Protein AF-A0A9D9XJD9-F1 (afdb_monomer_lite)

Secondary structure (DSSP, 8-state):
--GGGGG--GGGG-----GGGS-SS--SSGGGSPPPPEETTEE-

Structure (mmCIF, N/CA/C/O backbone):
data_AF-A0A9D9XJD9-F1
#
_entry.id   AF-A0A9D9XJD9-F1
#
loop_
_atom_site.group_PDB
_atom_site.id
_atom_site.type_symbol
_atom_site.label_atom_id
_atom_site.label_alt_id
_atom_site.label_comp_id
_atom_site.label_asym_id
_atom_site.label_entity_id
_atom_site.label_seq_id
_atom_site.pdbx_PDB_ins_code
_atom_site.Cartn_x
_atom_site.Cartn_y
_atom_site.Cartn_z
_atom_site.occupancy
_atom_site.B_iso_or_equiv
_atom_site.auth_seq_id
_atom_site.auth_comp_id
_atom_site.auth_asym_id
_atom_site.auth_atom_id
_atom_site.pdbx_PDB_model_num
ATOM 1 N N . MET A 1 1 ? 0.389 6.330 29.043 1.00 57.19 1 MET A N 1
ATOM 2 C CA . MET A 1 1 ? 0.510 6.124 27.578 1.00 57.19 1 MET A CA 1
ATOM 3 C C . MET A 1 1 ? 1.011 4.712 27.221 1.00 57.19 1 MET A C 1
ATOM 5 O O . MET A 1 1 ? 1.586 4.535 26.159 1.00 57.19 1 MET A O 1
ATOM 9 N N . VAL A 1 2 ? 0.788 3.697 28.072 1.00 57.12 2 VAL A N 1
ATOM 10 C CA . VAL A 1 2 ? 1.232 2.304 27.830 1.00 57.12 2 VAL A CA 1
ATOM 11 C C . VAL A 1 2 ? 0.034 1.344 27.720 1.00 57.12 2 VAL A C 1
ATOM 13 O O . VAL A 1 2 ? 0.140 0.324 27.047 1.00 57.12 2 VAL A O 1
ATOM 16 N N . GLU A 1 3 ? -1.137 1.694 28.276 1.00 60.81 3 GLU A N 1
ATOM 17 C CA . GLU A 1 3 ? -2.386 0.929 28.105 1.00 60.81 3 GLU A CA 1
ATOM 18 C C . GL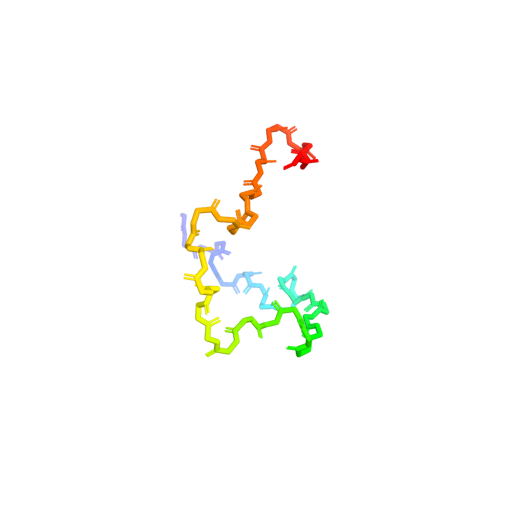U A 1 3 ? -2.783 0.689 26.638 1.00 60.81 3 GLU A C 1
ATOM 20 O O . GLU A 1 3 ? -3.207 -0.411 26.300 1.00 60.81 3 GLU A O 1
ATOM 25 N N . ASN A 1 4 ? -2.642 1.687 25.758 1.00 61.31 4 ASN A N 1
ATOM 26 C CA . ASN A 1 4 ? -3.235 1.628 24.414 1.00 61.31 4 ASN A CA 1
ATOM 27 C C . ASN A 1 4 ? -2.541 0.653 23.457 1.00 61.31 4 ASN A C 1
ATOM 29 O O . ASN A 1 4 ? -3.195 0.131 22.562 1.00 61.31 4 ASN A O 1
ATOM 33 N N . ILE A 1 5 ? -1.253 0.360 23.656 1.00 64.88 5 ILE A N 1
ATOM 34 C CA . ILE A 1 5 ? -0.515 -0.583 22.798 1.00 64.88 5 ILE A CA 1
ATOM 35 C C . ILE A 1 5 ? -1.041 -2.011 22.996 1.00 64.88 5 ILE A C 1
ATOM 37 O O . ILE A 1 5 ? -1.090 -2.787 22.048 1.00 64.88 5 ILE A O 1
ATOM 41 N N . LYS A 1 6 ? -1.509 -2.346 24.208 1.00 71.88 6 LYS A N 1
ATOM 42 C CA . LYS A 1 6 ? -2.054 -3.676 24.527 1.00 71.88 6 LYS A CA 1
ATOM 43 C C . LYS A 1 6 ? -3.373 -3.984 23.807 1.00 71.88 6 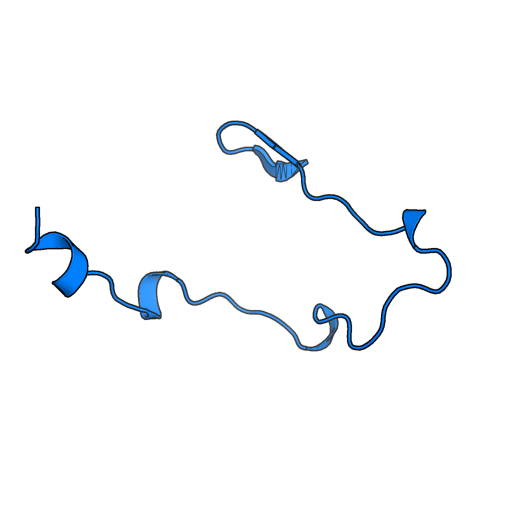LYS A C 1
ATOM 45 O O . LYS A 1 6 ? -3.742 -5.148 23.726 1.00 71.88 6 LYS A O 1
ATOM 50 N N . ASN A 1 7 ? -4.068 -2.960 23.305 1.00 83.00 7 ASN A N 1
ATOM 51 C CA . ASN A 1 7 ? -5.365 -3.091 22.637 1.00 83.00 7 ASN A CA 1
ATOM 52 C C . ASN A 1 7 ? -5.279 -2.984 21.109 1.00 83.00 7 ASN A C 1
ATOM 54 O O . ASN A 1 7 ? -6.313 -3.052 20.453 1.00 83.00 7 ASN A O 1
ATOM 58 N N . ILE A 1 8 ? -4.082 -2.816 20.537 1.00 87.00 8 ILE A N 1
ATOM 59 C CA . ILE A 1 8 ? -3.906 -2.852 19.083 1.00 87.00 8 ILE A CA 1
ATOM 60 C C . ILE A 1 8 ? -4.075 -4.308 18.647 1.00 87.00 8 ILE A C 1
ATOM 62 O O . ILE A 1 8 ? -3.186 -5.134 18.863 1.00 87.00 8 ILE A O 1
ATOM 66 N N . ARG A 1 9 ? -5.231 -4.641 18.069 1.00 88.62 9 ARG A N 1
ATOM 67 C CA . ARG A 1 9 ? -5.471 -5.968 17.500 1.00 88.62 9 ARG A CA 1
ATOM 68 C C . ARG A 1 9 ? -4.953 -5.977 16.073 1.00 88.62 9 ARG A C 1
ATOM 70 O O . ARG A 1 9 ? -5.287 -5.099 15.290 1.00 88.62 9 ARG A O 1
ATOM 77 N N . ILE A 1 10 ? -4.158 -6.985 15.727 1.00 86.75 10 ILE A N 1
ATOM 78 C CA . ILE A 1 10 ? -3.634 -7.154 14.360 1.00 86.75 10 ILE A CA 1
ATOM 79 C C . ILE A 1 10 ? -4.788 -7.298 13.356 1.00 86.75 10 ILE A C 1
ATOM 81 O O . ILE A 1 10 ? -4.707 -6.787 12.245 1.00 86.75 10 ILE A O 1
ATOM 85 N N . GLU A 1 11 ? -5.880 -7.934 13.781 1.00 89.88 11 GLU A N 1
ATOM 86 C CA . GLU A 1 11 ? -7.095 -8.141 12.988 1.00 89.88 11 GLU A CA 1
ATOM 87 C C . GLU A 1 11 ? -7.706 -6.834 12.462 1.00 89.88 11 GLU A C 1
ATOM 89 O O . GLU A 1 11 ? -8.211 -6.826 11.344 1.00 89.88 11 GLU A O 1
ATOM 94 N N . ASP A 1 12 ? -7.588 -5.724 13.201 1.00 90.81 12 ASP A N 1
ATOM 95 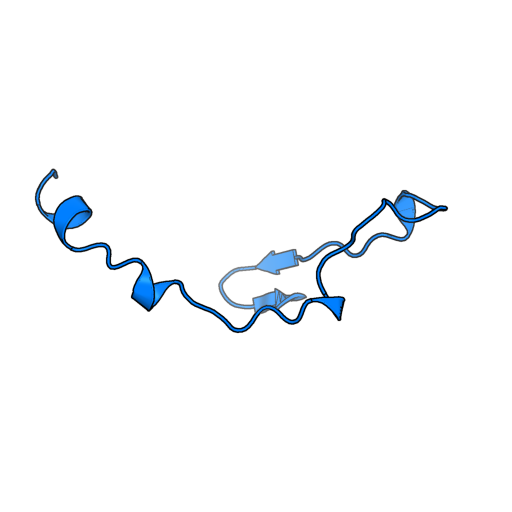C CA . ASP A 1 12 ? -8.108 -4.410 12.787 1.00 90.81 12 ASP A CA 1
ATOM 96 C C . ASP A 1 12 ? -7.344 -3.825 11.579 1.00 90.81 12 ASP A C 1
ATOM 98 O O . ASP A 1 12 ? -7.800 -2.872 10.948 1.00 90.81 12 ASP A O 1
ATOM 102 N N . PHE A 1 13 ? -6.178 -4.393 11.252 1.00 91.44 13 PHE A N 1
ATOM 103 C CA . PHE A 1 13 ? -5.304 -3.979 10.152 1.00 91.44 13 PHE A CA 1
ATOM 104 C C . PHE A 1 13 ? -5.193 -5.046 9.056 1.00 91.44 13 PHE A C 1
ATOM 106 O O . PHE A 1 13 ? -4.397 -4.885 8.127 1.00 91.44 13 PHE A O 1
ATOM 113 N N . ASN A 1 14 ? -5.972 -6.128 9.144 1.00 93.56 14 ASN A N 1
ATOM 114 C CA . ASN A 1 14 ? -6.050 -7.106 8.069 1.00 93.56 14 ASN A CA 1
ATOM 115 C C . ASN A 1 14 ? -6.851 -6.535 6.897 1.00 93.56 14 ASN A C 1
ATOM 117 O O . ASN A 1 14 ? -7.953 -6.015 7.061 1.00 93.56 14 ASN A O 1
ATOM 121 N N . TYR A 1 15 ? -6.300 -6.681 5.699 1.00 94.38 15 TYR A N 1
ATOM 122 C CA . TYR A 1 15 ? -6.971 -6.365 4.447 1.00 94.38 15 TYR A CA 1
ATOM 123 C C . TYR A 1 15 ? -6.645 -7.440 3.416 1.00 94.38 15 TYR A C 1
ATOM 125 O O . TYR A 1 15 ? -5.570 -8.045 3.450 1.00 94.38 15 TYR A O 1
ATOM 133 N N . ASP A 1 16 ? -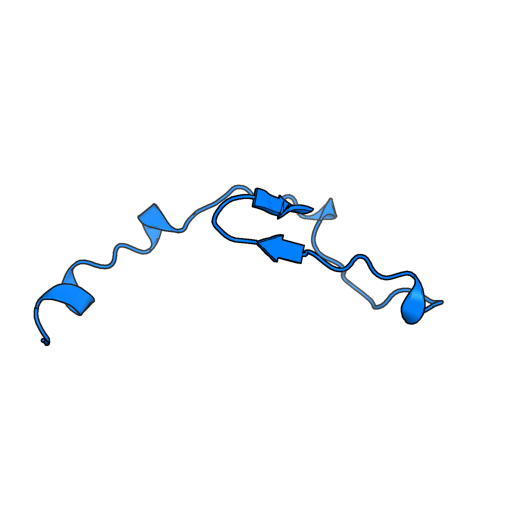7.570 -7.668 2.488 1.00 95.31 16 ASP A N 1
ATOM 134 C CA . ASP A 1 16 ? -7.352 -8.613 1.401 1.00 95.31 16 ASP A CA 1
ATOM 135 C C . ASP A 1 16 ? -6.254 -8.079 0.472 1.00 95.31 16 ASP A C 1
ATOM 137 O O . ASP A 1 16 ? -6.423 -7.064 -0.214 1.00 95.31 16 ASP A O 1
ATOM 141 N N . LEU A 1 17 ? -5.115 -8.772 0.442 1.00 94.75 17 LEU A N 1
ATOM 142 C CA . LEU A 1 17 ? -4.007 -8.501 -0.469 1.00 94.75 17 LEU A CA 1
ATOM 143 C C . LEU A 1 17 ? -3.843 -9.686 -1.430 1.00 94.75 17 LEU A C 1
ATOM 145 O O . LEU A 1 17 ? -3.158 -10.650 -1.094 1.00 94.75 17 LEU A O 1
ATOM 149 N N . PRO A 1 18 ? -4.467 -9.639 -2.622 1.00 95.94 18 PRO A N 1
ATOM 150 C CA . PRO A 1 18 ? -4.280 -10.665 -3.639 1.00 95.94 18 PRO A CA 1
ATOM 151 C C . PRO A 1 18 ? -2.813 -10.778 -4.066 1.00 95.94 18 PRO A C 1
ATOM 153 O O . PRO A 1 18 ? -2.152 -9.759 -4.280 1.00 95.94 18 PRO A O 1
ATOM 156 N N . ASP A 1 19 ? -2.337 -12.005 -4.290 1.00 95.31 19 ASP A N 1
ATOM 157 C CA . ASP A 1 19 ? -0.954 -12.284 -4.712 1.00 95.31 19 ASP A CA 1
ATOM 158 C C . ASP A 1 19 ? -0.542 -11.533 -5.989 1.00 95.31 19 ASP A C 1
ATOM 160 O O . ASP A 1 19 ? 0.615 -11.154 -6.155 1.00 95.31 19 ASP A O 1
ATOM 164 N N . GLU A 1 20 ? -1.491 -11.279 -6.892 1.00 94.50 20 GLU A N 1
ATOM 165 C CA . GLU A 1 20 ? -1.282 -10.512 -8.128 1.00 94.50 20 GLU A CA 1
ATOM 166 C C . GLU A 1 20 ? -0.895 -9.042 -7.891 1.00 94.50 20 GLU A C 1
ATOM 168 O O . GLU A 1 20 ? -0.264 -8.426 -8.750 1.00 94.50 20 GLU A O 1
ATOM 173 N N . ARG A 1 21 ? -1.23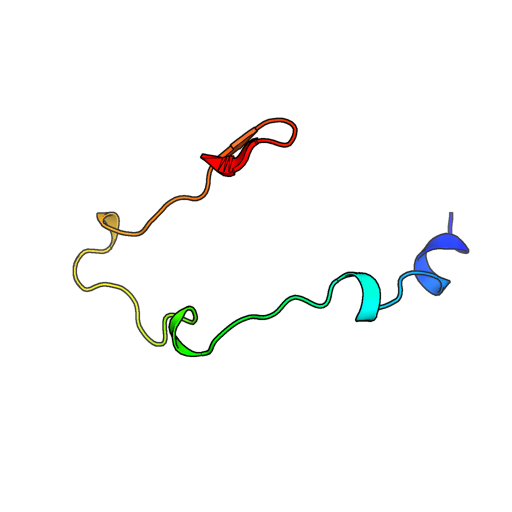8 -8.469 -6.728 1.00 91.50 21 ARG A N 1
ATOM 174 C CA . ARG A 1 21 ? -0.860 -7.097 -6.354 1.00 91.50 21 ARG A CA 1
ATOM 175 C C . ARG A 1 21 ? 0.542 -7.021 -5.748 1.00 91.50 21 ARG A C 1
ATOM 177 O O . ARG A 1 21 ? 1.063 -5.919 -5.574 1.00 91.50 21 ARG A O 1
ATOM 184 N N . ILE A 1 22 ? 1.160 -8.163 -5.446 1.00 93.81 22 ILE A N 1
ATOM 185 C CA . ILE A 1 22 ? 2.500 -8.247 -4.868 1.00 93.81 22 ILE A CA 1
ATOM 186 C C . ILE A 1 22 ? 3.521 -8.310 -6.008 1.00 93.81 22 ILE A C 1
ATOM 188 O O . ILE A 1 22 ? 3.691 -9.332 -6.677 1.00 93.81 22 ILE A O 1
ATOM 192 N N . ALA A 1 23 ? 4.236 -7.208 -6.228 1.00 92.50 23 ALA A N 1
ATOM 193 C CA . ALA A 1 23 ? 5.326 -7.174 -7.196 1.00 92.50 23 ALA A CA 1
ATOM 194 C C . ALA A 1 23 ? 6.470 -8.100 -6.741 1.00 92.50 23 ALA A C 1
ATOM 196 O O . ALA A 1 23 ? 7.149 -7.828 -5.755 1.00 92.50 23 ALA A O 1
ATOM 197 N N . LYS A 1 24 ? 6.695 -9.200 -7.469 1.00 93.38 24 LYS A N 1
ATOM 198 C CA . LYS A 1 24 ? 7.775 -10.167 -7.175 1.00 93.38 24 LYS A CA 1
ATOM 199 C C . LYS A 1 24 ? 9.157 -9.667 -7.605 1.00 93.38 24 LYS A C 1
ATOM 201 O O . LYS A 1 24 ? 10.166 -10.086 -7.049 1.00 93.38 24 LYS A O 1
ATOM 206 N N . PHE A 1 25 ? 9.186 -8.781 -8.598 1.00 92.62 25 PHE A N 1
ATOM 207 C CA . PHE A 1 25 ? 10.381 -8.172 -9.176 1.00 92.62 25 PHE A CA 1
ATOM 208 C C . PHE A 1 25 ? 10.075 -6.707 -9.528 1.00 92.62 25 PHE A C 1
ATOM 210 O O . PHE A 1 25 ? 8.905 -6.377 -9.751 1.00 92.62 25 PHE A O 1
ATOM 217 N N . PRO A 1 26 ? 11.085 -5.821 -9.578 1.00 90.44 26 PRO A N 1
ATOM 218 C CA . PRO A 1 26 ? 10.885 -4.443 -10.018 1.00 90.44 26 PRO A CA 1
ATOM 219 C C . PRO A 1 26 ? 10.424 -4.382 -11.482 1.00 90.44 26 PRO A C 1
ATOM 221 O O . PRO A 1 26 ? 10.689 -5.293 -12.269 1.00 90.44 26 PRO A O 1
ATOM 224 N N . LEU A 1 27 ? 9.766 -3.282 -11.859 1.00 90.75 27 LEU A N 1
ATOM 225 C CA . LEU A 1 27 ? 9.450 -3.021 -13.263 1.00 90.75 27 LEU A CA 1
ATOM 226 C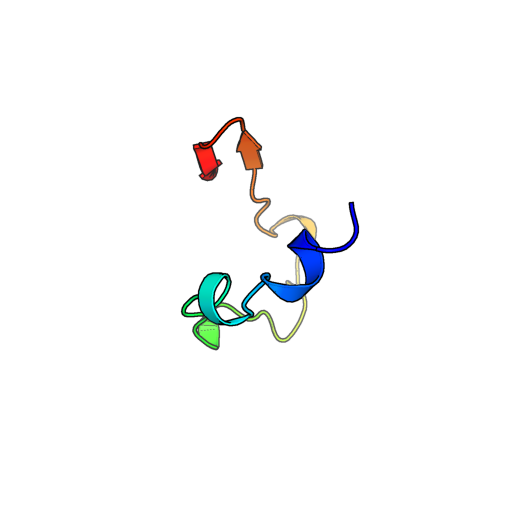 C . LEU A 1 27 ? 10.741 -2.782 -14.072 1.00 90.75 27 LEU A C 1
ATOM 228 O O . LEU A 1 27 ? 11.677 -2.182 -13.537 1.00 90.75 27 LEU A O 1
ATOM 232 N N . PRO A 1 28 ? 10.790 -3.201 -15.354 1.00 91.69 28 PRO A N 1
ATOM 233 C CA . PRO A 1 28 ? 11.935 -2.937 -16.229 1.00 91.69 28 PRO A CA 1
ATOM 234 C C . PRO A 1 28 ? 12.253 -1.443 -16.361 1.00 91.69 28 PRO A C 1
ATOM 236 O O . PRO A 1 28 ? 13.415 -1.048 -16.333 1.00 91.69 28 PRO A O 1
ATOM 239 N N . GLU A 1 29 ? 11.212 -0.615 -16.453 1.00 94.44 29 GLU A N 1
ATOM 240 C CA . GLU A 1 29 ? 11.306 0.838 -16.380 1.00 94.44 29 GLU A CA 1
ATOM 241 C C . GLU A 1 29 ? 10.858 1.288 -14.987 1.00 94.44 29 GLU A C 1
ATOM 243 O O . GLU A 1 29 ? 9.677 1.262 -14.635 1.00 94.44 29 GLU A O 1
ATOM 248 N N . ARG A 1 30 ? 11.835 1.651 -14.154 1.00 87.81 30 ARG A N 1
ATOM 249 C CA . ARG A 1 30 ? 11.620 1.964 -12.734 1.00 87.81 30 ARG A CA 1
ATOM 250 C C . ARG A 1 30 ? 10.666 3.143 -12.529 1.00 87.81 30 ARG A C 1
ATOM 252 O O . ARG A 1 30 ? 9.869 3.138 -11.592 1.00 87.81 30 ARG A O 1
ATOM 259 N N . ASP A 1 31 ? 10.748 4.135 -13.404 1.00 90.25 31 ASP A N 1
ATOM 260 C CA . ASP A 1 31 ? 10.009 5.388 -13.266 1.00 90.25 31 ASP A CA 1
ATOM 261 C C . ASP A 1 31 ? 8.540 5.239 -13.719 1.00 90.25 31 ASP A C 1
ATOM 263 O O . ASP A 1 31 ? 7.714 6.097 -13.429 1.00 90.25 31 ASP A O 1
ATOM 267 N N . SER A 1 32 ? 8.179 4.106 -14.334 1.00 92.31 32 SER A N 1
ATOM 268 C CA . SER A 1 32 ? 6.793 3.742 -14.667 1.00 92.31 32 SER A CA 1
ATOM 269 C C . SER A 1 32 ? 6.024 3.111 -13.498 1.00 92.31 32 SER A C 1
ATOM 271 O O . SER A 1 32 ? 4.896 2.645 -13.669 1.00 92.31 32 SER A O 1
ATOM 273 N N . THR A 1 33 ? 6.628 3.027 -12.311 1.00 92.06 33 THR A N 1
ATOM 274 C CA . THR A 1 33 ? 5.944 2.540 -11.108 1.00 92.06 33 THR A CA 1
ATOM 275 C C . THR A 1 33 ? 4.847 3.512 -10.664 1.00 92.06 33 THR A C 1
ATOM 277 O O . THR A 1 33 ? 4.943 4.723 -10.845 1.00 92.06 33 THR A O 1
ATOM 280 N N . ARG A 1 34 ? 3.763 2.978 -10.085 1.00 90.56 34 ARG A N 1
ATOM 281 C CA . ARG A 1 34 ? 2.662 3.802 -9.566 1.00 90.56 34 ARG A CA 1
ATOM 282 C C . ARG A 1 34 ? 3.048 4.405 -8.219 1.00 90.56 34 ARG A C 1
ATOM 284 O O . ARG A 1 34 ? 3.510 3.683 -7.337 1.00 90.56 34 ARG A O 1
ATOM 291 N N . LEU A 1 35 ? 2.794 5.699 -8.059 1.00 91.69 35 LEU A N 1
ATOM 292 C CA . LEU A 1 35 ? 2.891 6.413 -6.791 1.00 91.69 35 LEU A CA 1
ATOM 293 C C . LEU A 1 35 ? 1.483 6.556 -6.207 1.00 91.69 35 LEU A C 1
ATOM 295 O O . LEU A 1 35 ? 0.609 7.078 -6.886 1.00 91.69 35 LEU A O 1
ATOM 299 N N . LEU A 1 36 ? 1.271 6.092 -4.973 1.00 91.94 36 LEU A N 1
ATOM 300 C CA . LEU A 1 36 ? 0.034 6.350 -4.234 1.00 91.94 36 LEU A CA 1
ATOM 301 C C . LEU A 1 36 ? 0.157 7.697 -3.523 1.00 91.94 36 LEU A C 1
ATOM 303 O O . LEU A 1 36 ? 1.035 7.860 -2.670 1.00 91.94 36 LEU A O 1
ATOM 307 N N . LEU A 1 37 ? -0.728 8.637 -3.838 1.00 93.31 37 LEU A N 1
ATOM 308 C CA . LEU A 1 37 ? -0.808 9.918 -3.157 1.00 93.31 37 LEU A CA 1
ATOM 309 C C . LEU A 1 37 ? -1.982 9.889 -2.173 1.00 93.31 37 LEU A C 1
ATOM 311 O O . LEU A 1 37 ? -3.127 9.705 -2.558 1.00 93.31 37 LEU A O 1
ATOM 315 N N . TYR A 1 38 ? -1.705 10.067 -0.880 1.00 92.81 38 TYR A N 1
ATOM 316 C CA . TYR A 1 38 ? -2.750 10.133 0.145 1.00 92.81 38 TYR A CA 1
ATOM 317 C C . TYR A 1 38 ? -2.834 11.537 0.738 1.00 92.81 38 TYR A C 1
ATOM 319 O O . TYR A 1 38 ? -1.915 11.989 1.426 1.00 92.81 38 TYR A O 1
ATOM 327 N N . GLN A 1 39 ? -3.942 12.231 0.488 1.00 92.81 39 GLN A N 1
ATOM 328 C CA . GLN A 1 39 ? -4.188 13.590 0.956 1.00 92.81 39 GLN A CA 1
ATOM 329 C C . GLN A 1 39 ? -5.466 13.644 1.792 1.00 92.81 39 GLN A C 1
ATOM 331 O O . GLN A 1 39 ? -6.574 13.564 1.282 1.00 92.81 39 GLN A O 1
ATOM 336 N N . ARG A 1 40 ? -5.310 13.819 3.112 1.00 89.88 40 ARG A N 1
ATOM 337 C CA . ARG A 1 40 ? -6.411 14.112 4.057 1.00 89.88 40 ARG A CA 1
ATOM 338 C C . ARG A 1 40 ? -7.626 13.161 3.988 1.00 89.88 40 ARG A C 1
ATOM 340 O O . ARG A 1 40 ? -8.732 13.587 4.299 1.00 89.88 40 ARG A O 1
ATOM 347 N N . GLY A 1 41 ? -7.427 11.884 3.663 1.00 89.12 41 GLY A N 1
ATOM 348 C CA . GLY A 1 41 ? -8.523 10.908 3.539 1.00 89.12 41 GLY A CA 1
ATOM 349 C C . GLY A 1 41 ? -8.842 10.511 2.101 1.00 89.12 41 GLY A C 1
ATOM 350 O O . GLY A 1 41 ? -9.552 9.533 1.890 1.00 89.12 41 GLY A O 1
ATOM 351 N N . GLU A 1 42 ? -8.283 11.223 1.128 1.00 85.69 42 GLU A N 1
ATOM 352 C CA . GLU A 1 42 ? -8.448 10.947 -0.294 1.00 85.69 42 GLU A CA 1
ATOM 353 C C . GLU A 1 42 ? -7.182 10.278 -0.838 1.00 85.69 42 GLU A C 1
ATOM 355 O O . GLU A 1 42 ? -6.060 10.661 -0.496 1.00 85.69 42 GLU A O 1
ATOM 360 N N . MET A 1 43 ? -7.372 9.230 -1.638 1.00 83.81 43 MET A N 1
ATOM 361 C CA . MET A 1 43 ? -6.308 8.550 -2.375 1.00 83.81 43 MET A CA 1
ATOM 362 C C . MET A 1 43 ? -6.383 8.980 -3.843 1.00 83.81 43 MET A C 1
ATOM 364 O O . MET A 1 43 ? -7.459 8.886 -4.434 1.00 83.81 43 MET A O 1
ATOM 368 N N . GLU A 1 44 ? -5.253 9.406 -4.405 1.00 69.94 44 GLU A N 1
ATOM 369 C CA . GLU A 1 44 ? -5.050 9.756 -5.819 1.00 69.94 44 GLU A CA 1
ATOM 370 C C . GLU A 1 44 ? -3.934 8.898 -6.437 1.00 69.94 44 GLU A C 1
ATOM 372 O O . GLU A 1 44 ? -2.929 8.612 -5.733 1.00 69.94 44 GLU A O 1
#

Radius of gyration: 16.46 Å; chains: 1; bounding box: 20×26×44 Å

Foldseek 3Di:
DPVVVVVPDVVVVDDDDDPVNDDPDADPDNVPDDDWDDDPNDTD

Sequence (44 aa):
MVENIKNIRIEDFNYDLPDERIAKFPLPERDSTRLLLYQRGEME

pLDDT: mean 86.81, std 10.83, range [57.12, 95.94]